Protein AF-A0A702C2Q2-F1 (afdb_monomer)

Sequence (80 aa):
MGNIILMAEKVKGAVDEEAEVYEFEGMDDLIQFRKKFPEKMKYEYHYILSGGTKNFRHIALVEANHFKQFKKLVNQYQDR

Structure (mmCIF, N/CA/C/O backbone):
data_AF-A0A702C2Q2-F1
#
_entry.id   AF-A0A702C2Q2-F1
#
loop_
_atom_site.group_PDB
_atom_site.id
_atom_site.type_symbol
_atom_site.label_atom_id
_atom_site.label_alt_id
_atom_site.label_comp_id
_atom_site.label_asym_id
_atom_site.label_entity_id
_atom_site.label_seq_id
_atom_site.pdbx_PDB_ins_code
_atom_site.Cartn_x
_atom_site.Cartn_y
_atom_site.Cartn_z
_atom_site.occupancy
_atom_site.B_iso_or_equiv
_atom_site.auth_seq_id
_atom_site.auth_comp_id
_atom_site.auth_asym_id
_atom_site.auth_atom_id
_atom_site.pdbx_PDB_model_num
ATOM 1 N N . MET A 1 1 ? -12.808 -12.491 7.118 1.00 47.19 1 MET A N 1
ATOM 2 C CA . MET A 1 1 ? -11.618 -12.290 6.266 1.00 47.19 1 MET A CA 1
ATOM 3 C C . MET A 1 1 ? -11.070 -10.923 6.613 1.00 47.19 1 MET A C 1
ATOM 5 O O . MET A 1 1 ? -11.847 -9.979 6.585 1.00 47.19 1 MET A O 1
ATOM 9 N N . GLY A 1 2 ? -9.820 -10.838 7.073 1.00 62.28 2 GLY A N 1
ATOM 10 C CA . GLY A 1 2 ? -9.181 -9.548 7.348 1.00 62.28 2 GLY A CA 1
ATOM 11 C C . GLY A 1 2 ? -8.955 -8.785 6.044 1.00 62.28 2 GLY A C 1
ATOM 12 O O . GLY A 1 2 ? -8.750 -9.405 5.002 1.00 62.28 2 GLY A O 1
ATOM 13 N N . ASN A 1 3 ? -9.045 -7.457 6.087 1.00 80.25 3 ASN A N 1
ATOM 14 C CA . ASN A 1 3 ? -8.717 -6.631 4.929 1.00 80.25 3 ASN A CA 1
ATOM 15 C C . ASN A 1 3 ? -7.195 -6.662 4.736 1.00 80.25 3 ASN A C 1
ATOM 17 O O . ASN A 1 3 ? -6.474 -6.202 5.619 1.00 80.25 3 ASN A O 1
ATOM 21 N N . ILE A 1 4 ? -6.719 -7.177 3.601 1.00 94.50 4 ILE A N 1
ATOM 22 C CA . ILE A 1 4 ? -5.295 -7.122 3.244 1.00 94.50 4 ILE A CA 1
ATOM 23 C C . ILE A 1 4 ? -4.931 -5.731 2.728 1.00 94.50 4 ILE A C 1
ATOM 25 O O . ILE A 1 4 ? -5.769 -5.016 2.162 1.00 94.50 4 ILE A O 1
ATOM 29 N N . ILE A 1 5 ? -3.668 -5.359 2.888 1.00 97.50 5 ILE A N 1
ATOM 30 C CA . ILE A 1 5 ? -3.113 -4.133 2.3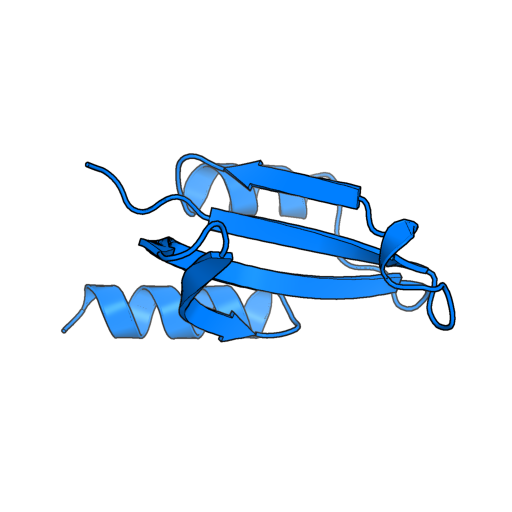22 1.00 97.50 5 ILE A CA 1
ATOM 31 C C . ILE A 1 5 ? -2.119 -4.509 1.239 1.00 97.50 5 ILE A C 1
ATOM 33 O O . ILE A 1 5 ? -1.232 -5.328 1.465 1.00 97.50 5 ILE A O 1
ATOM 37 N N . LEU A 1 6 ? -2.246 -3.866 0.083 1.00 97.69 6 LEU A N 1
ATOM 38 C CA . LEU A 1 6 ? -1.281 -3.988 -0.998 1.00 97.69 6 LEU A CA 1
ATOM 39 C C . LEU A 1 6 ? -0.534 -2.676 -1.179 1.00 97.69 6 LEU A C 1
ATOM 41 O O . LEU A 1 6 ? -1.110 -1.593 -1.056 1.00 97.69 6 LEU A O 1
ATOM 45 N N . MET A 1 7 ? 0.749 -2.789 -1.487 1.00 98.00 7 MET A N 1
ATOM 46 C CA . MET A 1 7 ? 1.615 -1.668 -1.807 1.00 98.00 7 MET A CA 1
ATOM 47 C C . MET A 1 7 ? 2.383 -1.985 -3.079 1.00 98.00 7 MET A C 1
ATOM 49 O O . MET A 1 7 ? 3.107 -2.972 -3.119 1.00 98.00 7 MET A O 1
ATOM 53 N N . ALA A 1 8 ? 2.272 -1.123 -4.079 1.00 97.88 8 ALA A N 1
ATOM 54 C CA . ALA A 1 8 ? 3.162 -1.124 -5.225 1.00 97.88 8 ALA A CA 1
ATOM 55 C C . ALA A 1 8 ? 4.256 -0.070 -5.027 1.00 97.88 8 ALA A C 1
ATOM 57 O O . ALA A 1 8 ? 3.977 1.036 -4.548 1.00 97.88 8 ALA A O 1
ATOM 58 N N . GLU A 1 9 ? 5.487 -0.392 -5.415 1.00 97.62 9 GLU A N 1
ATOM 59 C CA . GLU A 1 9 ? 6.559 0.586 -5.570 1.00 97.62 9 GLU A CA 1
ATOM 60 C C . GLU A 1 9 ? 7.267 0.427 -6.913 1.00 97.62 9 GLU A C 1
ATOM 62 O O . GLU A 1 9 ? 7.535 -0.682 -7.365 1.00 97.62 9 GLU A O 1
ATOM 67 N N . LYS A 1 10 ? 7.599 1.554 -7.543 1.00 97.81 10 LYS A N 1
ATOM 68 C CA . LYS A 1 10 ? 8.390 1.573 -8.777 1.00 97.81 10 LYS A CA 1
ATOM 69 C C . LYS A 1 10 ? 9.258 2.813 -8.858 1.00 97.81 10 LYS A C 1
ATOM 71 O O . LYS A 1 10 ? 8.977 3.826 -8.213 1.00 97.81 10 LYS A O 1
ATOM 76 N N . VAL A 1 11 ? 10.345 2.749 -9.622 1.00 97.69 11 VAL A N 1
ATOM 77 C CA . VAL A 1 11 ? 11.157 3.943 -9.899 1.00 97.69 11 VAL A CA 1
ATOM 78 C C . VAL A 1 11 ? 10.321 4.920 -10.728 1.00 97.69 11 VAL A C 1
ATOM 80 O O . VAL A 1 11 ? 9.568 4.513 -11.607 1.00 97.69 11 VAL A O 1
ATOM 83 N N . LYS A 1 12 ? 10.443 6.221 -10.458 1.00 96.25 12 LYS A N 1
ATOM 84 C CA . LYS A 1 12 ? 9.751 7.247 -11.250 1.00 96.25 12 LYS A CA 1
ATOM 85 C C . LYS A 1 12 ? 10.069 7.112 -12.738 1.00 96.25 12 LYS A C 1
ATOM 87 O O . LYS A 1 12 ? 11.239 7.085 -13.113 1.00 96.25 12 LYS A O 1
ATOM 92 N N . GLY A 1 13 ? 9.027 7.077 -13.566 1.00 94.12 13 GLY A N 1
ATOM 93 C CA . GLY A 1 13 ? 9.147 6.917 -15.018 1.00 94.12 13 GLY A CA 1
ATOM 94 C C . GLY A 1 13 ? 9.319 5.472 -15.501 1.00 94.12 13 GLY A C 1
ATOM 95 O O . GLY A 1 13 ? 9.350 5.264 -16.710 1.00 94.12 13 GLY A O 1
ATOM 96 N N . ALA A 1 14 ? 9.397 4.490 -14.596 1.00 95.00 14 ALA A N 1
ATOM 97 C CA . ALA A 1 14 ? 9.322 3.076 -14.953 1.00 95.00 14 ALA A CA 1
ATOM 98 C C . ALA A 1 14 ? 7.911 2.702 -15.438 1.00 95.00 14 ALA A C 1
ATOM 100 O O . ALA A 1 14 ? 6.910 3.303 -15.014 1.00 95.00 14 ALA A O 1
ATOM 101 N N . VAL A 1 15 ? 7.836 1.691 -16.306 1.00 94.69 15 VAL A N 1
ATOM 102 C CA . VAL A 1 15 ? 6.564 1.081 -16.721 1.00 94.69 15 VAL A CA 1
ATOM 103 C C . VAL A 1 15 ? 5.934 0.316 -15.553 1.00 94.69 15 VAL A C 1
ATOM 105 O O . VAL A 1 15 ? 6.611 -0.019 -14.582 1.00 94.69 15 VAL A O 1
ATOM 108 N N . ASP A 1 16 ? 4.623 0.088 -15.599 1.00 89.56 16 ASP A N 1
ATOM 109 C CA . ASP A 1 16 ? 3.892 -0.484 -14.460 1.00 89.56 16 ASP A CA 1
ATOM 110 C C . ASP A 1 16 ? 4.261 -1.952 -14.197 1.00 89.56 16 ASP A C 1
ATOM 112 O O . ASP A 1 16 ? 4.217 -2.400 -13.056 1.00 89.56 16 ASP A O 1
ATOM 116 N N . GLU A 1 17 ? 4.692 -2.689 -15.222 1.00 92.06 17 GLU A N 1
ATOM 117 C CA . GLU A 1 17 ? 5.151 -4.078 -15.119 1.00 92.06 17 GLU A CA 1
ATOM 118 C C . GLU A 1 17 ? 6.458 -4.234 -14.326 1.00 92.06 17 GLU A C 1
ATOM 120 O O . GLU A 1 17 ? 6.778 -5.336 -13.889 1.00 92.06 17 GLU A O 1
ATOM 125 N N . GLU A 1 18 ? 7.206 -3.145 -14.127 1.00 92.06 18 GLU A N 1
ATOM 126 C CA . GLU A 1 18 ? 8.411 -3.110 -13.288 1.00 92.06 18 GLU A CA 1
ATOM 127 C C . GLU A 1 18 ? 8.099 -2.786 -11.818 1.00 92.06 18 GLU A C 1
ATOM 129 O O . GLU A 1 18 ? 9.015 -2.633 -11.006 1.00 92.06 18 GLU A O 1
ATOM 134 N N . ALA A 1 19 ? 6.821 -2.626 -11.462 1.00 95.31 19 ALA A N 1
ATOM 135 C CA . ALA A 1 19 ? 6.433 -2.380 -10.085 1.00 95.31 19 ALA A CA 1
ATOM 136 C C . ALA A 1 19 ? 6.574 -3.645 -9.232 1.00 95.31 19 ALA A C 1
ATOM 138 O O . ALA A 1 19 ? 6.032 -4.703 -9.548 1.00 95.31 19 ALA A O 1
ATOM 139 N N . GLU A 1 20 ? 7.232 -3.493 -8.089 1.00 96.81 20 GLU A N 1
ATOM 140 C CA . GLU A 1 20 ? 7.253 -4.508 -7.043 1.00 96.81 20 GLU A CA 1
ATOM 141 C C . GLU A 1 20 ? 5.990 -4.368 -6.191 1.00 96.81 20 GLU A C 1
ATOM 143 O O . GLU A 1 20 ? 5.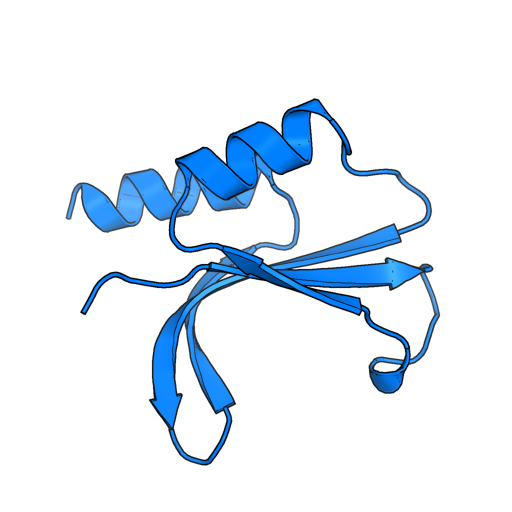639 -3.262 -5.762 1.00 96.81 20 GLU A O 1
ATOM 148 N N . VAL A 1 21 ? 5.301 -5.484 -5.940 1.00 95.94 21 VAL A N 1
ATOM 149 C CA . VAL A 1 21 ? 4.051 -5.514 -5.169 1.00 95.94 21 VAL A CA 1
ATOM 150 C C . VAL A 1 21 ? 4.245 -6.299 -3.880 1.00 95.94 21 VAL A C 1
ATOM 152 O O . VAL A 1 21 ? 4.704 -7.438 -3.881 1.00 95.94 21 VAL A O 1
ATOM 155 N N . TYR A 1 22 ? 3.841 -5.682 -2.777 1.00 97.62 22 TYR A N 1
ATOM 156 C CA . TYR A 1 22 ? 3.926 -6.227 -1.431 1.00 97.62 22 TYR A CA 1
ATOM 157 C C . TYR A 1 22 ? 2.528 -6.396 -0.851 1.00 97.62 22 TYR A C 1
ATOM 159 O O . TYR A 1 22 ? 1.679 -5.514 -1.007 1.00 97.62 22 TYR A O 1
ATOM 167 N N . GLU A 1 23 ? 2.321 -7.498 -0.136 1.00 97.25 23 GLU A N 1
ATOM 168 C CA . GLU A 1 23 ? 1.105 -7.783 0.620 1.00 97.25 23 GLU A CA 1
ATOM 169 C C . GLU A 1 23 ? 1.388 -7.744 2.123 1.00 97.25 23 GLU A C 1
ATOM 171 O O . GLU A 1 23 ? 2.423 -8.223 2.589 1.00 97.25 2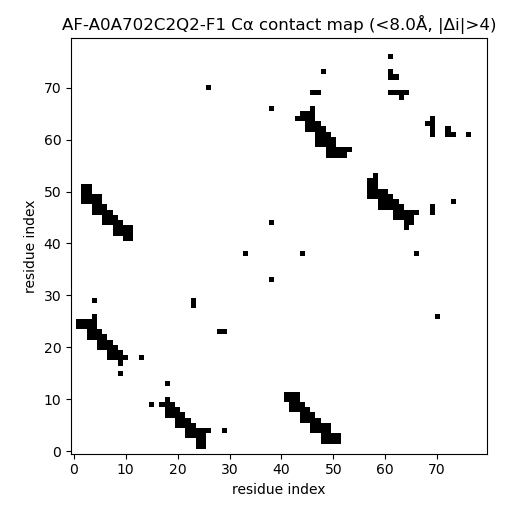3 GLU A O 1
ATOM 176 N N . PHE A 1 24 ? 0.460 -7.156 2.874 1.00 97.12 24 PHE A N 1
ATOM 177 C CA . PHE A 1 24 ? 0.504 -7.058 4.327 1.00 97.12 24 PHE A CA 1
ATOM 178 C C . PHE A 1 24 ? -0.835 -7.508 4.914 1.00 97.12 24 PHE A C 1
ATOM 180 O O . PHE A 1 24 ? -1.897 -7.131 4.406 1.00 97.12 24 PHE A O 1
ATOM 187 N N . GLU A 1 25 ? -0.791 -8.253 6.021 1.00 93.81 25 GLU A N 1
ATOM 188 C CA . GLU A 1 25 ? -1.999 -8.736 6.704 1.00 93.81 25 GLU A CA 1
ATOM 189 C C . GLU A 1 25 ? -2.746 -7.601 7.425 1.00 93.81 25 GLU A C 1
ATOM 191 O O . GLU A 1 25 ? -3.950 -7.697 7.668 1.00 93.81 25 GLU A O 1
ATOM 196 N N . GLY A 1 26 ? -2.060 -6.492 7.726 1.00 92.62 26 GLY A N 1
ATOM 197 C CA . GLY A 1 26 ? -2.677 -5.312 8.320 1.00 92.62 26 GLY A CA 1
ATOM 198 C C . GLY A 1 26 ? -1.769 -4.087 8.422 1.00 92.62 26 GLY A C 1
ATOM 199 O O . GLY A 1 26 ? -0.616 -4.069 7.984 1.00 92.62 26 GLY A O 1
ATOM 200 N N . MET A 1 27 ? -2.314 -3.019 9.016 1.00 95.12 27 MET A N 1
ATOM 201 C CA . MET A 1 27 ? -1.616 -1.733 9.149 1.00 95.12 27 MET A CA 1
ATOM 202 C C . MET A 1 27 ? -0.352 -1.824 10.006 1.00 95.12 27 MET A C 1
ATOM 204 O O . MET A 1 27 ? 0.603 -1.099 9.727 1.00 95.12 27 MET A O 1
ATOM 208 N N . ASP A 1 28 ? -0.324 -2.685 11.024 1.00 95.19 28 ASP A N 1
ATOM 209 C CA . ASP A 1 28 ? 0.841 -2.829 11.901 1.00 95.19 28 ASP A CA 1
ATOM 210 C C . ASP A 1 28 ? 2.056 -3.377 11.146 1.00 95.19 28 ASP A C 1
ATOM 212 O O . ASP A 1 28 ? 3.155 -2.831 11.291 1.00 95.19 28 ASP A O 1
ATOM 216 N N . ASP A 1 29 ? 1.856 -4.356 10.261 1.00 96.69 29 ASP A N 1
ATOM 217 C CA . ASP A 1 29 ? 2.919 -4.913 9.418 1.00 96.69 29 ASP A CA 1
ATOM 218 C C . ASP A 1 29 ? 3.456 -3.867 8.442 1.00 96.69 29 ASP A C 1
ATOM 220 O O . ASP A 1 29 ? 4.670 -3.656 8.350 1.00 96.69 29 ASP A O 1
ATOM 224 N N . LEU A 1 30 ? 2.558 -3.125 7.782 1.00 97.38 30 LEU A N 1
ATOM 225 C CA . LEU A 1 30 ? 2.956 -2.028 6.901 1.00 97.38 30 LEU A CA 1
ATOM 226 C C . LEU A 1 30 ? 3.718 -0.934 7.672 1.00 97.38 30 LEU A C 1
ATOM 228 O O . LEU A 1 30 ? 4.711 -0.394 7.179 1.00 97.38 30 LEU A O 1
ATOM 232 N N . ILE A 1 31 ? 3.291 -0.598 8.894 1.00 97.38 31 ILE A N 1
ATOM 233 C CA . ILE A 1 31 ? 3.979 0.382 9.746 1.00 97.38 31 ILE A CA 1
ATOM 234 C C . ILE A 1 31 ? 5.384 -0.112 10.102 1.00 97.38 31 ILE A C 1
ATOM 236 O O . ILE A 1 31 ? 6.338 0.669 10.041 1.00 97.38 31 ILE A O 1
ATOM 240 N N . GLN A 1 32 ? 5.540 -1.383 10.479 1.00 97.94 32 GLN A N 1
ATOM 241 C CA . GLN A 1 32 ? 6.851 -1.962 10.777 1.00 97.94 32 GLN A CA 1
ATOM 242 C C . GLN A 1 32 ? 7.759 -1.973 9.545 1.00 97.94 32 GLN A C 1
ATOM 244 O O . GLN A 1 32 ? 8.933 -1.605 9.648 1.00 97.94 32 GLN A O 1
ATOM 249 N N . PHE A 1 33 ? 7.211 -2.316 8.379 1.00 98.00 33 PHE A N 1
ATOM 250 C CA . PHE A 1 33 ? 7.921 -2.251 7.108 1.00 98.00 33 PHE A CA 1
ATOM 251 C C . PHE A 1 33 ? 8.390 -0.824 6.809 1.00 98.00 33 PHE A C 1
ATOM 253 O O . PHE A 1 33 ? 9.582 -0.603 6.609 1.00 98.00 33 PHE A O 1
ATOM 260 N N . ARG A 1 34 ? 7.504 0.179 6.884 1.00 97.56 34 ARG A N 1
ATOM 261 C CA . ARG A 1 34 ? 7.847 1.582 6.588 1.00 97.56 34 ARG A CA 1
ATOM 262 C C . ARG A 1 34 ? 8.790 2.235 7.592 1.00 97.56 34 ARG A C 1
ATOM 264 O O . ARG A 1 34 ? 9.507 3.160 7.218 1.00 97.56 34 ARG A O 1
ATOM 271 N N . LYS A 1 35 ? 8.869 1.732 8.828 1.00 97.44 35 LYS A N 1
ATOM 272 C CA . LYS A 1 35 ? 9.930 2.122 9.776 1.00 97.44 35 LYS A CA 1
ATOM 273 C C . LYS A 1 35 ? 11.318 1.676 9.303 1.00 97.44 35 LYS A C 1
ATOM 275 O O . LYS A 1 35 ? 12.275 2.419 9.487 1.00 97.44 35 LYS A O 1
ATOM 280 N N . LYS A 1 36 ? 11.428 0.485 8.703 1.00 97.69 36 LYS A N 1
ATOM 281 C CA . LYS A 1 36 ? 12.691 -0.056 8.165 1.00 97.69 36 LYS A CA 1
ATOM 282 C C . LYS A 1 36 ? 13.000 0.478 6.763 1.00 97.69 36 LYS A C 1
ATOM 284 O O . LYS A 1 36 ? 14.159 0.723 6.440 1.00 97.69 36 LYS A O 1
ATOM 289 N N . PHE A 1 37 ? 11.963 0.701 5.957 1.00 97.12 37 PHE A N 1
ATOM 290 C CA . PHE A 1 37 ? 12.047 1.112 4.557 1.00 97.12 37 PHE A CA 1
ATOM 291 C C . PHE A 1 37 ? 11.178 2.355 4.293 1.00 97.12 37 PHE A C 1
ATOM 293 O O . PHE A 1 37 ? 10.085 2.248 3.721 1.00 97.12 37 PHE A O 1
ATOM 300 N N . PRO A 1 38 ? 11.637 3.551 4.714 1.00 97.38 38 PRO A N 1
ATOM 301 C CA . PRO A 1 38 ? 10.917 4.796 4.466 1.00 97.38 38 PRO A CA 1
ATOM 302 C C . PRO A 1 38 ? 10.719 5.061 2.969 1.00 97.38 38 PRO A C 1
ATOM 304 O O . PRO A 1 38 ? 11.552 4.666 2.148 1.00 97.38 38 PRO A O 1
ATOM 307 N N . GLU A 1 39 ? 9.645 5.777 2.625 1.00 97.81 39 GLU A N 1
ATOM 308 C CA . GLU A 1 39 ? 9.419 6.263 1.259 1.00 97.81 39 GLU A CA 1
ATOM 309 C C . GLU A 1 39 ? 10.583 7.153 0.802 1.00 97.81 39 GLU A C 1
ATOM 311 O O . GLU A 1 39 ? 11.083 7.988 1.561 1.00 97.81 39 GLU A O 1
ATOM 316 N N . LYS A 1 40 ? 11.018 6.993 -0.451 1.00 97.19 40 LYS A N 1
ATOM 317 C CA . LYS A 1 40 ? 12.116 7.776 -1.033 1.00 97.19 40 LYS A CA 1
ATOM 318 C C . LYS A 1 40 ? 11.633 8.520 -2.270 1.00 97.19 40 LYS A C 1
ATOM 320 O O . LYS A 1 40 ? 10.902 7.980 -3.089 1.00 97.19 40 LYS A O 1
ATOM 325 N N . MET A 1 41 ? 12.148 9.732 -2.466 1.00 95.88 41 MET A N 1
ATOM 326 C CA . MET A 1 41 ? 11.734 10.637 -3.549 1.00 95.88 41 MET A CA 1
ATOM 327 C C . MET A 1 41 ? 11.933 10.095 -4.970 1.00 95.88 41 MET A C 1
ATOM 329 O O . MET A 1 41 ? 11.275 10.582 -5.889 1.00 95.88 41 MET A O 1
ATOM 333 N N . LYS A 1 42 ? 12.840 9.128 -5.162 1.00 96.81 42 LYS A N 1
ATOM 334 C 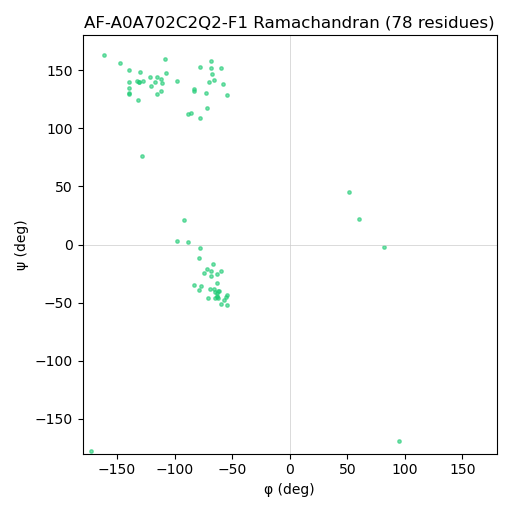CA . LYS A 1 42 ? 13.115 8.506 -6.467 1.00 96.81 42 LYS A CA 1
ATOM 335 C C . LYS A 1 42 ? 12.076 7.457 -6.888 1.00 96.81 42 LYS A C 1
ATOM 337 O O . LYS A 1 42 ? 12.105 7.025 -8.036 1.00 96.81 42 LYS A O 1
ATOM 342 N N . TYR A 1 43 ? 11.198 7.051 -5.974 1.00 97.69 43 TYR A N 1
ATOM 343 C CA . TYR A 1 43 ? 10.142 6.080 -6.234 1.00 97.69 43 TYR A CA 1
ATOM 344 C C . TYR A 1 43 ? 8.767 6.748 -6.259 1.00 97.69 43 TYR A C 1
ATOM 346 O O . TYR A 1 43 ? 8.564 7.841 -5.720 1.00 97.69 43 TYR A O 1
ATOM 354 N N . GLU A 1 44 ? 7.837 6.053 -6.894 1.00 97.12 44 GLU A N 1
ATOM 355 C CA . GLU A 1 44 ? 6.397 6.220 -6.777 1.00 97.12 44 GLU A CA 1
ATOM 356 C C . GLU A 1 44 ? 5.827 5.044 -5.993 1.00 97.12 44 GLU A C 1
ATOM 358 O O . GLU A 1 44 ? 6.344 3.927 -6.060 1.00 97.12 44 GLU A O 1
ATOM 363 N N . TYR A 1 45 ? 4.770 5.324 -5.238 1.00 98.06 45 TYR A N 1
ATOM 364 C CA . TYR A 1 45 ? 4.103 4.353 -4.390 1.00 98.06 45 TYR A CA 1
ATOM 365 C C . TYR A 1 45 ? 2.607 4.397 -4.646 1.00 98.06 45 TYR A C 1
ATOM 367 O O . TYR A 1 45 ? 2.051 5.463 -4.913 1.00 98.06 45 TYR A O 1
ATOM 375 N N . HIS A 1 46 ? 1.957 3.252 -4.499 1.00 97.81 46 HIS A N 1
ATOM 376 C CA . HIS A 1 46 ? 0.508 3.159 -4.475 1.00 97.81 46 HIS A CA 1
ATOM 377 C C . HIS A 1 46 ? 0.096 2.154 -3.408 1.00 97.81 46 HIS A C 1
ATOM 379 O O . HIS A 1 46 ? 0.632 1.052 -3.355 1.00 97.81 46 HIS A O 1
ATOM 385 N N . TYR A 1 47 ? -0.822 2.548 -2.536 1.00 98.31 47 TYR A N 1
ATOM 386 C CA . TYR A 1 47 ? -1.298 1.737 -1.423 1.00 98.31 47 TYR A CA 1
ATOM 387 C C . TYR A 1 47 ? -2.789 1.540 -1.561 1.00 98.31 47 TYR A C 1
ATOM 389 O O . TYR A 1 47 ? -3.497 2.523 -1.784 1.00 98.31 47 TYR A O 1
ATOM 397 N N . ILE A 1 48 ? -3.263 0.317 -1.330 1.00 97.81 48 ILE A N 1
ATOM 398 C CA . ILE A 1 48 ? -4.692 0.028 -1.264 1.00 97.81 48 ILE A CA 1
ATOM 399 C C . ILE A 1 48 ? -5.045 -0.827 -0.050 1.00 97.81 48 ILE A C 1
ATOM 401 O O . ILE A 1 48 ? -4.337 -1.770 0.296 1.00 97.81 48 ILE A O 1
ATOM 405 N N . LEU A 1 49 ? -6.178 -0.511 0.576 1.00 97.50 49 LEU A N 1
ATOM 406 C CA . LEU A 1 49 ? -6.884 -1.421 1.472 1.00 97.50 49 LEU A CA 1
ATOM 407 C C . LEU A 1 49 ? -7.834 -2.249 0.612 1.00 97.50 49 LEU A C 1
ATOM 409 O O . LEU A 1 49 ? -8.778 -1.703 0.034 1.00 97.50 49 LEU A O 1
ATOM 413 N N . SER A 1 50 ? -7.583 -3.548 0.492 1.00 95.69 50 SER A N 1
ATOM 414 C CA . SER A 1 50 ? -8.371 -4.398 -0.391 1.00 95.69 50 SER A CA 1
ATOM 415 C C . SER A 1 50 ? -9.663 -4.867 0.273 1.00 95.69 50 SER A C 1
ATOM 417 O O . SER A 1 50 ? -9.655 -5.386 1.387 1.00 95.69 50 SER A O 1
ATOM 419 N N . GLY A 1 51 ? -10.766 -4.758 -0.467 1.00 93.44 51 GLY A N 1
ATOM 420 C CA . GLY A 1 51 ? -12.045 -5.405 -0.161 1.00 93.44 51 GLY A CA 1
ATOM 421 C C . GLY A 1 51 ? -12.202 -6.783 -0.809 1.00 93.44 51 GLY A C 1
ATOM 422 O O . GLY A 1 51 ? -13.326 -7.228 -1.025 1.00 93.44 51 GLY A O 1
ATOM 423 N N . GLY A 1 52 ? -11.092 -7.426 -1.184 1.00 91.44 52 GLY A N 1
ATOM 424 C CA . GLY A 1 52 ? -11.066 -8.644 -1.992 1.00 91.44 52 GLY A CA 1
ATOM 425 C C . GLY A 1 52 ? -10.873 -8.367 -3.484 1.00 91.44 52 GLY A C 1
ATOM 426 O O . GLY A 1 52 ? -10.532 -7.253 -3.898 1.00 91.44 52 GLY A O 1
ATOM 427 N N . THR A 1 53 ? -11.074 -9.403 -4.298 1.00 92.94 53 THR A N 1
ATOM 428 C CA . THR A 1 53 ? -10.856 -9.362 -5.747 1.00 92.94 53 THR A CA 1
ATOM 429 C C . THR A 1 53 ? -12.153 -9.549 -6.528 1.00 92.94 53 THR A C 1
ATOM 431 O O . THR A 1 53 ? -13.043 -10.311 -6.151 1.00 92.94 53 THR A O 1
ATOM 434 N N . LYS A 1 54 ? -12.260 -8.851 -7.660 1.00 93.50 54 LYS A N 1
ATOM 435 C CA . LYS A 1 54 ? -13.312 -9.031 -8.663 1.00 93.50 54 LYS A CA 1
ATOM 436 C C . LYS A 1 54 ? -12.688 -8.937 -10.047 1.00 93.50 54 LYS A C 1
ATOM 438 O O . LYS A 1 54 ? -11.953 -7.997 -10.324 1.00 93.50 54 LYS A O 1
ATOM 443 N N . ASN A 1 55 ? -12.976 -9.905 -10.917 1.00 94.31 55 ASN A N 1
ATOM 444 C CA . ASN A 1 55 ? -12.397 -9.984 -12.266 1.00 94.31 55 ASN A CA 1
ATOM 445 C C . ASN A 1 55 ? -10.859 -9.874 -12.252 1.00 94.31 55 ASN A C 1
ATOM 447 O O . ASN A 1 55 ? -10.284 -9.111 -13.025 1.00 94.31 55 ASN A O 1
ATOM 451 N N . PHE A 1 56 ? -10.211 -10.602 -11.334 1.00 88.94 56 PHE A N 1
ATOM 452 C CA . PHE A 1 56 ? -8.752 -10.611 -11.149 1.00 88.94 56 PHE A CA 1
ATOM 453 C C . PHE A 1 56 ? -8.136 -9.247 -10.793 1.00 88.94 56 PHE A C 1
A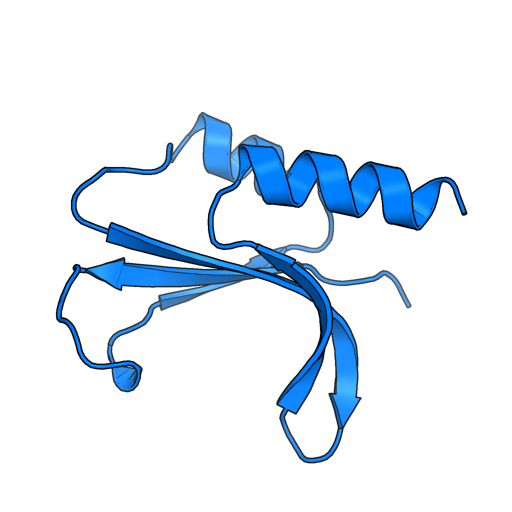TOM 455 O O . PHE A 1 56 ? -6.947 -9.027 -11.000 1.00 88.94 56 PHE A O 1
ATOM 462 N N . ARG A 1 57 ? -8.934 -8.320 -10.249 1.00 89.94 57 ARG A N 1
ATOM 463 C CA . ARG A 1 57 ? -8.479 -7.006 -9.780 1.00 89.94 57 ARG A CA 1
ATOM 464 C C . ARG A 1 57 ? -8.934 -6.768 -8.353 1.00 89.94 57 ARG A C 1
ATOM 466 O O . ARG A 1 57 ? -10.056 -7.128 -7.995 1.00 89.94 57 ARG A O 1
ATOM 473 N N . HIS A 1 58 ? -8.080 -6.156 -7.543 1.00 92.62 58 HIS A N 1
ATOM 474 C CA . HIS A 1 58 ? -8.462 -5.769 -6.191 1.00 92.62 58 HIS A CA 1
ATOM 475 C C . HIS A 1 58 ? -9.470 -4.621 -6.222 1.00 92.62 58 HIS A C 1
ATOM 477 O O . HIS A 1 58 ? -9.355 -3.691 -7.019 1.00 92.62 58 HIS A O 1
ATOM 483 N N . ILE A 1 59 ? -10.457 -4.689 -5.333 1.00 94.12 59 ILE A N 1
ATOM 484 C CA . ILE A 1 59 ? -11.347 -3.567 -5.044 1.00 94.12 59 ILE A CA 1
ATOM 485 C C . ILE A 1 59 ? -10.648 -2.710 -3.990 1.00 94.12 59 ILE A C 1
ATOM 487 O O . ILE A 1 59 ? -10.458 -3.165 -2.860 1.00 94.12 59 ILE A O 1
ATOM 491 N N . ALA A 1 60 ? -10.252 -1.492 -4.356 1.00 95.38 60 ALA A N 1
ATOM 492 C CA . ALA A 1 60 ? -9.667 -0.538 -3.424 1.00 95.38 60 ALA A CA 1
ATOM 493 C C . ALA A 1 60 ? -10.776 0.111 -2.580 1.00 95.38 60 ALA A C 1
ATOM 495 O O . ALA A 1 60 ? -11.571 0.901 -3.083 1.00 95.38 60 ALA A O 1
ATOM 496 N N . LEU A 1 61 ? -10.844 -0.241 -1.294 1.00 95.56 61 LEU A N 1
ATOM 497 C CA . LEU A 1 61 ? -11.737 0.410 -0.324 1.00 95.56 61 LEU A CA 1
ATOM 498 C C . L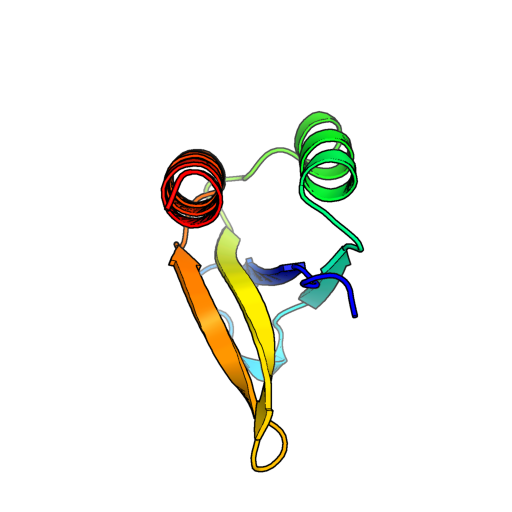EU A 1 61 ? -11.181 1.770 0.108 1.00 95.56 61 LEU A C 1
ATOM 500 O O . LEU A 1 61 ? -11.923 2.720 0.348 1.00 95.56 61 LEU A O 1
ATOM 504 N N . VAL A 1 62 ? -9.855 1.841 0.203 1.00 97.38 62 VAL A N 1
ATOM 505 C CA . VAL A 1 62 ? -9.067 3.045 0.457 1.00 97.38 62 VAL A CA 1
ATOM 506 C C . VAL A 1 62 ? -7.847 2.973 -0.442 1.00 97.38 62 VAL A C 1
ATOM 508 O O . VAL A 1 62 ? -7.249 1.905 -0.552 1.00 97.38 62 VAL A O 1
ATOM 511 N N . GLU A 1 63 ? -7.447 4.099 -1.023 1.00 97.88 63 GLU A N 1
ATOM 512 C CA . GLU A 1 63 ? -6.212 4.210 -1.792 1.00 97.88 63 GLU A CA 1
ATOM 513 C C . GLU A 1 63 ? -5.489 5.532 -1.520 1.00 97.88 63 GLU A C 1
ATOM 515 O O . GLU A 1 63 ? -6.110 6.545 -1.189 1.00 97.88 63 GLU A O 1
ATOM 520 N N . ALA A 1 64 ? -4.162 5.524 -1.633 1.00 98.44 64 ALA A N 1
ATOM 521 C CA . ALA A 1 64 ? -3.347 6.736 -1.659 1.00 98.44 64 ALA A CA 1
ATOM 522 C C . ALA A 1 64 ? -1.962 6.443 -2.244 1.00 98.44 64 ALA A C 1
ATOM 524 O O . ALA A 1 64 ? -1.511 5.303 -2.249 1.00 98.44 64 ALA A O 1
ATOM 525 N N . ASN A 1 65 ? -1.245 7.493 -2.646 1.00 98.00 65 ASN A N 1
ATOM 526 C CA . ASN A 1 65 ? 0.119 7.376 -3.183 1.00 98.00 65 ASN A CA 1
ATOM 527 C C . ASN A 1 65 ? 1.215 7.670 -2.141 1.00 98.00 65 ASN A C 1
ATOM 529 O O . ASN A 1 65 ? 2.401 7.678 -2.455 1.00 98.00 65 ASN A O 1
ATOM 533 N N . HIS A 1 66 ? 0.820 7.932 -0.890 1.00 97.56 66 HIS A N 1
ATOM 534 C CA . HIS A 1 66 ? 1.729 8.261 0.205 1.00 97.56 66 HIS A CA 1
ATOM 535 C C . HIS A 1 66 ? 1.307 7.578 1.498 1.00 97.56 66 HIS A C 1
ATOM 537 O O . HIS A 1 66 ? 0.148 7.672 1.913 1.00 97.56 66 HIS A O 1
ATOM 543 N N . PHE A 1 67 ? 2.274 6.994 2.202 1.00 98.12 67 PH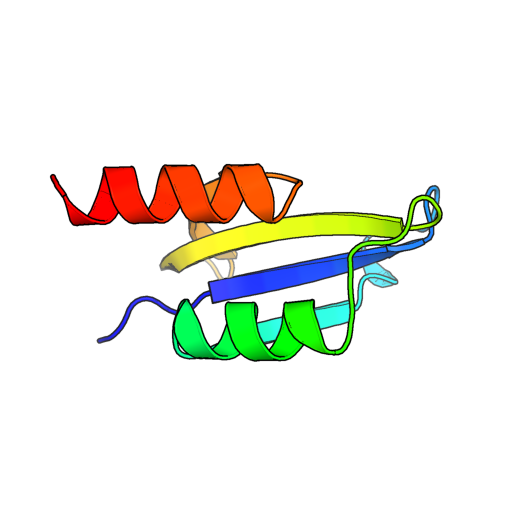E A N 1
ATOM 544 C CA . PHE A 1 67 ? 2.043 6.234 3.426 1.00 98.12 67 PHE A CA 1
ATOM 545 C C . PHE A 1 67 ? 1.298 7.035 4.503 1.00 98.12 67 PHE A C 1
ATOM 547 O O . PHE A 1 67 ? 0.338 6.550 5.102 1.00 98.12 67 PHE A O 1
ATOM 554 N N . LYS A 1 68 ? 1.701 8.291 4.744 1.00 97.38 68 LYS A N 1
ATOM 555 C CA . LYS A 1 68 ? 1.076 9.137 5.777 1.00 97.38 68 LYS A CA 1
ATOM 556 C C . LYS A 1 68 ? -0.403 9.401 5.482 1.00 97.38 68 LYS A C 1
ATOM 558 O O . LYS A 1 68 ? -1.219 9.406 6.404 1.00 97.38 68 LYS A O 1
ATOM 563 N N . GLN A 1 69 ? -0.736 9.631 4.213 1.00 98.38 69 GLN A N 1
ATOM 564 C CA . GLN A 1 69 ? -2.113 9.844 3.778 1.00 98.38 69 GLN A CA 1
ATOM 565 C C . GLN A 1 69 ? -2.906 8.540 3.848 1.00 98.38 69 GLN A C 1
ATOM 567 O O . GLN A 1 69 ? -3.994 8.536 4.417 1.00 98.38 69 GLN A O 1
ATOM 572 N N . PHE A 1 70 ? -2.331 7.442 3.352 1.00 98.38 70 PHE A N 1
ATOM 573 C CA . PHE A 1 70 ? -2.945 6.119 3.389 1.00 98.38 70 PHE A CA 1
ATOM 574 C C . PHE A 1 70 ? -3.337 5.720 4.815 1.00 98.38 70 PHE A C 1
ATOM 576 O O . PHE A 1 70 ? -4.504 5.453 5.086 1.00 98.38 70 PHE A O 1
ATOM 583 N N . LYS A 1 71 ? -2.392 5.808 5.762 1.00 97.56 71 LYS A N 1
ATOM 584 C CA . LYS A 1 71 ? -2.633 5.522 7.183 1.00 97.56 71 LYS A CA 1
ATOM 585 C C . LYS A 1 71 ? -3.796 6.339 7.752 1.00 97.56 71 LYS A C 1
ATOM 587 O O . LYS A 1 71 ? -4.624 5.808 8.484 1.00 97.56 71 LYS A O 1
ATOM 592 N N 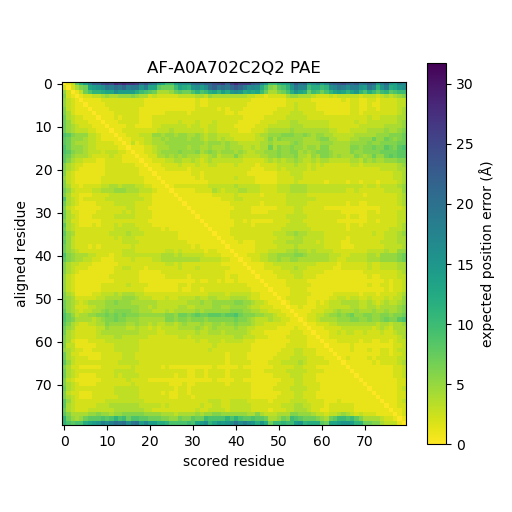. LYS A 1 72 ? -3.865 7.636 7.431 1.00 97.62 72 LYS A N 1
ATOM 593 C CA . LYS A 1 72 ? -4.957 8.502 7.896 1.00 97.62 72 LYS A CA 1
ATOM 594 C C . LYS A 1 72 ? -6.309 8.039 7.347 1.00 97.62 72 LYS A C 1
ATOM 596 O O . LYS A 1 72 ? -7.274 8.001 8.103 1.00 97.62 72 LYS A O 1
ATOM 601 N N . LEU A 1 73 ? -6.378 7.709 6.058 1.00 97.88 73 LEU A N 1
ATOM 602 C CA . LEU A 1 73 ? -7.619 7.292 5.404 1.00 97.88 73 LEU A CA 1
ATOM 603 C C . LEU A 1 73 ? -8.100 5.920 5.889 1.00 97.88 73 LEU A C 1
ATOM 605 O O . LEU A 1 73 ? -9.297 5.750 6.090 1.00 97.88 73 LEU A O 1
ATOM 609 N N . VAL A 1 74 ? -7.188 4.972 6.129 1.00 96.38 74 VAL A N 1
ATOM 610 C CA . VAL A 1 74 ? -7.547 3.655 6.682 1.00 96.38 74 VAL A CA 1
ATOM 611 C C . VAL A 1 74 ? -8.154 3.795 8.075 1.00 96.38 74 VAL A C 1
ATOM 613 O O . VAL A 1 74 ? -9.227 3.249 8.309 1.00 96.38 74 VAL A O 1
ATOM 616 N N . ASN A 1 75 ? -7.545 4.593 8.959 1.00 94.06 75 ASN A N 1
ATOM 617 C CA . ASN A 1 75 ? -8.121 4.858 10.281 1.00 94.06 75 ASN A CA 1
ATOM 618 C C . ASN A 1 75 ? -9.541 5.442 10.159 1.00 94.06 75 ASN A C 1
ATOM 620 O O . ASN A 1 75 ? -10.481 4.927 10.748 1.00 94.06 75 ASN A O 1
ATOM 624 N N . GLN A 1 76 ? -9.720 6.451 9.300 1.00 95.56 76 GLN A N 1
ATOM 625 C CA . GLN A 1 76 ? -11.032 7.061 9.054 1.00 95.56 76 GLN A CA 1
ATOM 626 C C . GLN A 1 76 ? -12.066 6.109 8.444 1.00 95.56 76 GLN A C 1
ATOM 628 O O . GLN A 1 76 ? -13.258 6.381 8.548 1.00 95.56 76 GLN A O 1
ATOM 633 N N . TYR A 1 77 ? -11.632 5.067 7.737 1.00 93.81 77 TYR A N 1
ATOM 634 C CA . TYR A 1 77 ? -12.514 4.045 7.185 1.00 93.81 77 TYR A CA 1
ATOM 635 C C . TYR A 1 77 ? -12.945 3.043 8.259 1.00 93.81 77 TYR A C 1
ATOM 637 O O . TYR A 1 77 ? -14.098 2.637 8.268 1.00 93.81 77 TYR A O 1
ATOM 645 N N . GLN A 1 78 ? -12.035 2.662 9.157 1.00 87.25 78 GLN A N 1
ATOM 646 C CA . GLN A 1 78 ? -12.305 1.703 10.233 1.00 87.25 78 GLN A CA 1
ATOM 647 C C . GLN A 1 78 ? -13.153 2.289 11.369 1.00 87.25 78 GLN A C 1
ATOM 649 O O . GLN A 1 78 ? -13.833 1.537 12.057 1.00 87.25 78 GLN A O 1
ATOM 654 N N . ASP A 1 79 ? -13.131 3.612 11.543 1.00 85.44 79 ASP A N 1
ATOM 655 C CA . ASP A 1 79 ? -13.963 4.328 12.519 1.00 85.44 79 ASP A CA 1
ATOM 656 C C . ASP A 1 79 ? -15.430 4.525 12.059 1.00 85.44 79 ASP A C 1
ATOM 658 O O . ASP A 1 79 ? -16.223 5.121 12.791 1.00 85.44 79 ASP A O 1
ATOM 662 N N . ARG A 1 80 ? -15.788 4.094 10.839 1.00 72.19 80 ARG A N 1
ATOM 663 C CA . ARG A 1 80 ? -17.144 4.192 10.261 1.00 72.19 80 ARG A CA 1
ATOM 664 C C . ARG A 1 80 ? -17.940 2.916 10.481 1.00 72.19 80 ARG A C 1
ATOM 666 O O . ARG A 1 80 ? -19.163 3.055 10.702 1.00 72.19 80 ARG A O 1
#

Mean predicted aligned error: 3.08 Å

pLDDT: mean 94.28, std 7.64, range [47.19, 98.44]

Radius of gyration: 12.54 Å; Cα contacts (8 Å, |Δi|>4): 123; chains: 1; bounding box: 30×23×29 Å

Solvent-accessible surface area (backbone atoms only — not comparable to full-atom values): 4712 Å² total; per-residue (Å²): 132,78,57,38,32,42,38,40,40,32,53,67,91,60,61,78,89,70,41,50,77,46,80,29,78,37,71,67,56,48,50,55,47,41,72,78,54,62,91,54,92,67,45,45,45,41,37,31,38,31,75,50,72,57,95,94,36,72,40,66,77,40,71,33,62,42,72,74,58,34,55,53,52,50,53,62,57,74,77,105

Secondary structure (DSSP, 8-state):
-PPPEEEEEEETT--GGG-EEEEESSHHHHHHHHHHS---TTEEEEEEEEEEEETTEEEEEEEESSHHHHHHHHHHHHT-

Nearest PDB structures (foldseek):
  4qqv-assembly2_C  TM=6.228E-01  e=2.998E+00  Mus musculus
  2w97-assembly1_B  TM=6.188E-01  e=3.572E+00  Homo sapiens
  2djs-assembly1_A  TM=5.152E-0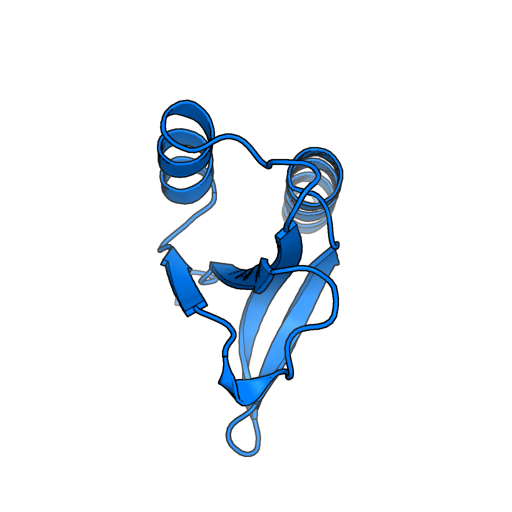1  e=3.787E+00  Homo sapiens
  7mrs-assembly1_A  TM=4.990E-01  e=2.998E+00  Danio rerio
  6vqv-assembly1_B  TM=4.166E-01  e=3.369E+00  Pseudomonas aeruginosa

Organism: Salmonella potsdam (NCBI:txid597)

Foldseek 3Di:
DQFKKKKWKDFPPDDRVRIDIDIDSDDVRVVVVCVVPPDDPRMWMKMARFPDDDPNDTDGPAIDRHPVVRVVVVVVSVVD